Protein AF-A0A8S9YUZ8-F1 (afdb_monomer_lite)

Foldseek 3Di:
DDDDDDDPDDPPPDDDDDDDPVVVVVVVVVVVVVVVVVVVVVVVVVCVVVVHDDDPPDDDPPPPPPPPPPDDDDDDDDDPPPPVDDDDPVVVVVVVVPDDDDDDDPDPPPPPPVVVVQVVCCVVPVDGPDPPPPPVVVPPPVVCVVVVCVVVPDPPPDDDDDDDDDDDDPPDDDDDDDD

Radius of gyration: 36.15 Å; chains: 1; bounding box: 62×106×74 Å

Sequence (179 aa):
MPVSQENNGGFWNTPKVVYSEQTKAIIKDLIRESNVANSYRQKINSQMSKGEALNVSANNDNQTTNKRTNKRTSLKKTTRCYRPGRRPRNAILNALDDEPPYRPPPVPKHAGVVEKTRLAHLMAYGEEPKSRTSDPRRLENGRFAFLRRRLQGSRKLGPHGTEEDDPCTDEDRFTEPGT

pLDDT: mean 70.29, std 17.68, range [32.16, 96.81]

Organism: NCBI:txid59628

Structure (mmCIF, N/CA/C/O backbone):
data_AF-A0A8S9YUZ8-F1
#
_entry.id   AF-A0A8S9YUZ8-F1
#
loop_
_atom_site.group_PDB
_atom_site.id
_atom_site.type_symbol
_atom_site.label_atom_id
_atom_site.label_alt_id
_atom_site.label_comp_id
_atom_site.label_asym_id
_atom_site.label_entity_id
_atom_site.label_seq_id
_atom_site.pdbx_PDB_ins_code
_atom_site.Cartn_x
_atom_site.Cartn_y
_atom_site.Cartn_z
_atom_site.occupancy
_atom_site.B_iso_or_equiv
_atom_site.auth_seq_id
_atom_site.auth_comp_id
_atom_site.auth_asym_id
_atom_site.auth_atom_id
_atom_site.pdbx_PDB_model_num
ATOM 1 N N . MET A 1 1 ? 13.769 -41.883 -30.349 1.00 37.25 1 MET A N 1
ATOM 2 C CA . MET A 1 1 ? 12.714 -41.183 -31.110 1.00 37.25 1 MET A CA 1
ATOM 3 C C . MET A 1 1 ? 11.805 -40.483 -30.106 1.00 37.25 1 MET A C 1
ATOM 5 O O . MET A 1 1 ? 11.122 -41.196 -29.381 1.00 37.25 1 MET A O 1
ATOM 9 N N . PRO A 1 2 ? 11.855 -39.151 -29.932 1.00 44.25 2 PRO A N 1
ATOM 10 C CA . PRO A 1 2 ? 10.906 -38.469 -29.059 1.00 44.25 2 PRO A CA 1
ATOM 11 C C . PRO A 1 2 ? 9.546 -38.353 -29.761 1.00 44.25 2 PRO A C 1
ATOM 13 O O . PRO A 1 2 ? 9.471 -38.016 -30.939 1.00 44.25 2 PRO A O 1
ATOM 16 N N . VAL A 1 3 ? 8.494 -38.700 -29.025 1.00 49.97 3 VAL A N 1
ATOM 17 C CA . VAL A 1 3 ? 7.108 -38.806 -29.489 1.00 49.97 3 VAL A CA 1
ATOM 18 C C . VAL A 1 3 ? 6.510 -37.410 -29.667 1.00 49.97 3 VAL A C 1
ATOM 20 O O . VAL A 1 3 ? 6.493 -36.613 -28.730 1.00 49.97 3 VAL A O 1
ATOM 23 N N . SER A 1 4 ? 6.020 -37.127 -30.873 1.00 52.66 4 SER A N 1
ATOM 24 C CA . SER A 1 4 ? 5.256 -35.930 -31.222 1.00 52.66 4 SER A CA 1
ATOM 25 C C . SER A 1 4 ? 3.937 -35.925 -30.451 1.00 52.66 4 SER A C 1
ATOM 27 O O . SER A 1 4 ? 3.099 -36.802 -30.641 1.00 52.66 4 SER A O 1
ATOM 29 N N . GLN A 1 5 ? 3.750 -34.952 -29.563 1.00 60.38 5 GLN A N 1
ATOM 30 C CA . GLN A 1 5 ? 2.480 -34.746 -28.876 1.00 60.38 5 GLN A CA 1
ATOM 31 C C . GLN A 1 5 ? 1.562 -33.943 -29.808 1.00 60.38 5 GLN A C 1
ATOM 33 O O . GLN A 1 5 ? 1.788 -32.754 -30.032 1.00 60.38 5 GLN A O 1
ATOM 38 N N . GLU A 1 6 ? 0.570 -34.608 -30.401 1.00 57.59 6 GLU A N 1
ATOM 39 C CA . GLU A 1 6 ? -0.435 -33.967 -31.250 1.00 57.59 6 GLU A CA 1
ATOM 40 C C . GLU A 1 6 ? -1.298 -33.012 -30.413 1.00 57.59 6 GLU A C 1
ATOM 42 O O . GLU A 1 6 ? -1.986 -33.396 -29.465 1.00 57.59 6 GLU A O 1
ATOM 47 N N . ASN A 1 7 ? -1.206 -31.727 -30.746 1.00 58.28 7 ASN A N 1
ATOM 48 C CA . ASN A 1 7 ? -1.915 -30.638 -30.095 1.00 58.28 7 ASN A CA 1
ATOM 49 C C . ASN A 1 7 ? -3.271 -30.436 -30.783 1.00 58.28 7 ASN A C 1
ATOM 51 O O . ASN A 1 7 ? -3.365 -29.710 -31.771 1.00 58.28 7 ASN A O 1
ATOM 55 N N . ASN A 1 8 ? -4.334 -31.028 -30.234 1.00 56.28 8 ASN A N 1
ATOM 56 C CA . ASN A 1 8 ? -5.703 -30.667 -30.608 1.00 56.28 8 ASN A CA 1
ATOM 57 C C . ASN A 1 8 ? -5.951 -29.188 -30.250 1.00 56.28 8 ASN A C 1
ATOM 59 O O . ASN A 1 8 ? -5.862 -28.774 -29.091 1.00 56.28 8 ASN A O 1
ATOM 63 N N . GLY A 1 9 ? -6.166 -28.367 -31.279 1.00 55.50 9 GLY A N 1
ATOM 64 C CA . GLY A 1 9 ? -6.195 -26.908 -31.209 1.00 55.50 9 GLY A CA 1
ATOM 65 C C . GLY A 1 9 ? -7.469 -26.346 -30.581 1.00 55.50 9 GLY A C 1
ATOM 66 O O . GLY A 1 9 ? -8.556 -26.476 -31.132 1.00 55.50 9 GLY A O 1
ATOM 67 N N . GLY A 1 10 ? -7.312 -25.652 -29.454 1.00 72.50 10 GLY A N 1
ATOM 68 C CA . GLY A 1 10 ? -8.253 -24.645 -28.962 1.00 72.50 10 GLY A CA 1
ATOM 69 C C . GLY A 1 10 ? -7.558 -23.282 -28.908 1.00 72.50 10 GLY A C 1
ATOM 70 O O . GLY A 1 10 ? -6.331 -23.225 -28.902 1.00 72.50 10 GLY A O 1
ATOM 71 N N . PHE A 1 11 ? -8.318 -22.186 -28.829 1.00 72.31 11 PHE A N 1
ATOM 72 C CA . PHE A 1 11 ? -7.805 -20.800 -28.781 1.00 72.31 11 PHE A CA 1
ATOM 73 C C . PHE A 1 11 ? -6.743 -20.552 -27.681 1.00 72.31 11 PHE A C 1
ATOM 75 O O . PHE A 1 11 ? -5.938 -19.634 -27.779 1.00 72.31 11 PHE A O 1
ATOM 82 N N . TRP A 1 12 ? -6.699 -21.415 -26.662 1.00 76.31 12 TRP A N 1
ATOM 83 C CA . TRP A 1 12 ? -5.740 -21.391 -25.551 1.00 76.31 12 TRP A CA 1
ATOM 84 C C . TRP A 1 12 ? -4.543 -22.334 -25.717 1.00 76.31 12 TRP A C 1
ATOM 86 O O . TRP A 1 12 ? -3.762 -22.498 -24.780 1.00 76.31 12 TRP A O 1
ATOM 96 N N . ASN A 1 13 ? -4.382 -22.972 -26.876 1.00 73.06 13 ASN A N 1
ATOM 97 C CA . ASN A 1 13 ? -3.256 -23.860 -27.140 1.00 73.06 13 AS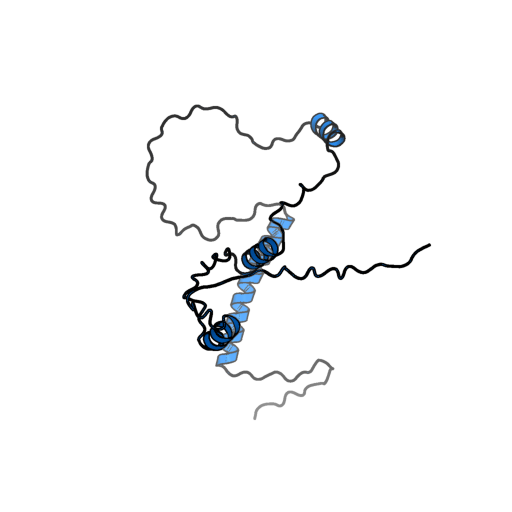N A CA 1
ATOM 98 C C . ASN A 1 13 ? -2.029 -23.035 -27.558 1.00 73.06 13 ASN A C 1
ATOM 100 O O . ASN A 1 13 ? -1.605 -23.034 -28.713 1.00 73.06 13 ASN A O 1
ATOM 104 N N . THR A 1 14 ? -1.500 -22.255 -26.615 1.00 74.75 14 THR A N 1
ATOM 105 C CA . THR A 1 14 ? -0.234 -21.548 -26.798 1.00 74.75 14 THR A CA 1
ATOM 106 C C . THR A 1 14 ? 0.928 -22.534 -26.652 1.00 74.75 14 THR A C 1
ATOM 108 O O . THR A 1 14 ? 0.883 -23.434 -25.804 1.00 74.75 14 THR A O 1
ATOM 111 N N . PRO A 1 15 ? 1.986 -22.411 -27.475 1.00 77.50 15 PRO A N 1
ATOM 112 C CA . PRO A 1 15 ? 3.136 -23.296 -27.375 1.00 77.50 15 PRO A CA 1
ATOM 113 C C . PRO A 1 15 ? 3.779 -23.157 -25.992 1.00 77.50 15 PRO A C 1
ATOM 115 O O . PRO A 1 15 ? 4.058 -22.050 -25.526 1.00 77.50 15 PRO A O 1
ATOM 118 N N . LYS A 1 16 ? 4.032 -24.291 -25.328 1.00 80.19 16 LYS A N 1
ATOM 119 C CA . LYS A 1 16 ? 4.737 -24.305 -24.041 1.00 80.19 16 LYS A CA 1
ATOM 120 C C . LYS A 1 16 ? 6.144 -23.747 -24.249 1.00 80.19 16 LYS A C 1
ATOM 122 O O . LYS A 1 16 ? 6.945 -24.337 -24.971 1.00 80.19 16 LYS A O 1
ATOM 127 N N . VAL A 1 17 ? 6.448 -22.627 -23.599 1.00 85.25 17 VAL A N 1
ATOM 128 C CA . VAL A 1 17 ? 7.782 -22.022 -23.649 1.00 85.25 17 VAL A CA 1
ATOM 129 C C . VAL A 1 17 ? 8.783 -22.970 -22.985 1.00 85.25 17 VAL A C 1
ATOM 131 O O . VAL A 1 17 ? 8.647 -23.331 -21.814 1.00 85.25 17 VAL A O 1
ATOM 134 N N . VAL A 1 18 ? 9.795 -23.397 -23.741 1.00 88.12 18 VAL A N 1
ATOM 135 C CA . VAL A 1 18 ? 10.870 -24.252 -23.232 1.00 88.12 18 VAL A CA 1
ATOM 136 C C . VAL A 1 18 ? 11.948 -23.366 -22.620 1.00 88.12 18 VAL A C 1
ATOM 138 O O . VAL A 1 18 ? 12.781 -22.794 -23.313 1.00 88.12 18 VAL A O 1
ATOM 141 N N . TYR A 1 19 ? 11.919 -23.236 -21.298 1.00 92.00 19 TYR A N 1
ATOM 142 C CA . TYR A 1 19 ? 12.923 -22.478 -20.554 1.00 92.00 19 TYR A CA 1
ATOM 143 C C . TYR A 1 19 ? 14.237 -23.257 -20.386 1.00 92.00 19 TYR A C 1
ATOM 145 O O . TYR A 1 19 ? 14.227 -24.491 -20.270 1.00 92.00 19 TYR A O 1
ATOM 153 N N . SER A 1 20 ? 15.352 -22.526 -20.284 1.00 94.94 20 SER A N 1
ATOM 154 C CA . SER A 1 20 ? 16.638 -23.070 -19.830 1.00 94.94 20 SER A CA 1
ATOM 155 C C . SER A 1 20 ? 16.531 -23.592 -18.389 1.00 94.94 20 SER A C 1
ATOM 157 O O . SER A 1 20 ? 15.639 -23.197 -17.631 1.00 94.94 20 SER A O 1
ATOM 159 N N . GLU A 1 21 ? 17.426 -24.495 -17.984 1.00 94.19 21 GLU A N 1
ATOM 160 C CA . GLU A 1 21 ? 17.395 -25.077 -16.632 1.00 94.19 21 GLU A CA 1
ATOM 161 C C . GLU A 1 21 ? 17.561 -24.023 -15.534 1.00 94.19 21 GLU A C 1
ATOM 163 O O . GLU A 1 21 ? 16.838 -24.054 -14.537 1.00 94.19 21 GLU A O 1
ATOM 168 N N . GLN A 1 22 ? 18.436 -23.038 -15.762 1.00 93.94 22 GLN A N 1
ATOM 169 C CA . GLN A 1 22 ? 18.641 -21.911 -14.852 1.00 93.94 22 GLN A CA 1
ATOM 170 C C . GLN A 1 22 ? 17.347 -21.113 -14.654 1.00 93.94 22 GLN A C 1
ATOM 172 O O . GLN A 1 22 ? 16.936 -20.859 -13.523 1.00 93.94 22 GLN A O 1
ATOM 177 N N . THR A 1 23 ? 16.641 -20.784 -15.739 1.00 95.44 23 THR A N 1
ATOM 178 C CA . THR A 1 23 ? 15.372 -20.051 -15.655 1.00 95.44 23 THR A CA 1
ATOM 179 C C . THR A 1 23 ? 14.282 -20.878 -14.969 1.00 95.44 23 THR A C 1
ATOM 181 O O . THR A 1 23 ? 13.520 -20.336 -14.170 1.00 95.44 23 THR A O 1
ATOM 184 N N . LYS A 1 24 ? 14.227 -22.198 -15.197 1.00 94.31 24 LYS A N 1
ATOM 185 C CA . LYS A 1 24 ? 13.290 -23.086 -14.482 1.00 94.31 24 LYS A CA 1
ATOM 186 C C . LYS A 1 24 ? 13.537 -23.089 -12.974 1.00 94.31 24 LYS A C 1
ATOM 188 O O . LYS A 1 24 ? 12.568 -23.114 -12.219 1.00 94.31 24 LYS A O 1
ATOM 193 N N . ALA A 1 25 ? 14.798 -23.084 -12.539 1.00 95.44 25 ALA A N 1
ATOM 194 C CA . ALA A 1 25 ? 15.147 -23.023 -11.121 1.00 95.44 25 ALA A CA 1
ATOM 195 C C . ALA A 1 25 ? 14.675 -21.704 -10.490 1.00 95.44 25 ALA A C 1
ATOM 197 O O . ALA A 1 25 ? 13.936 -21.733 -9.509 1.00 95.44 25 ALA A O 1
ATOM 198 N N . ILE A 1 26 ? 14.976 -20.571 -11.134 1.00 96.81 26 ILE A N 1
ATOM 199 C CA . ILE A 1 26 ? 14.546 -19.241 -10.675 1.00 96.81 26 ILE A CA 1
ATOM 200 C C . ILE A 1 26 ? 13.018 -19.160 -10.567 1.00 96.81 26 ILE A C 1
ATOM 202 O O . ILE A 1 26 ? 12.491 -18.728 -9.547 1.00 96.81 26 ILE A O 1
ATOM 206 N N . ILE A 1 27 ? 12.286 -19.616 -11.589 1.00 95.75 27 ILE A N 1
ATOM 207 C CA . ILE A 1 27 ? 10.815 -19.606 -11.573 1.00 95.75 27 ILE A CA 1
ATOM 208 C C . ILE A 1 27 ? 10.274 -20.440 -10.404 1.00 95.75 27 ILE A C 1
ATOM 210 O O . ILE A 1 27 ? 9.332 -20.017 -9.735 1.00 95.75 27 ILE A O 1
ATOM 214 N N . LYS A 1 28 ? 10.859 -21.612 -10.130 1.00 95.06 28 LYS A N 1
ATOM 215 C CA . LYS A 1 28 ? 10.446 -22.452 -8.995 1.00 95.06 28 LYS A CA 1
ATOM 216 C C . LYS A 1 28 ? 10.667 -21.752 -7.659 1.00 95.06 28 LYS A C 1
ATOM 218 O O . LYS A 1 28 ? 9.798 -21.843 -6.792 1.00 95.06 28 LYS A O 1
ATOM 223 N N . ASP A 1 29 ? 11.789 -21.064 -7.497 1.00 95.38 29 ASP A N 1
ATOM 224 C CA . ASP A 1 29 ? 12.083 -20.338 -6.263 1.00 95.38 29 ASP A CA 1
ATOM 225 C C . ASP A 1 29 ? 11.142 -19.142 -6.085 1.00 95.38 29 ASP A C 1
ATOM 227 O O . ASP A 1 29 ? 10.529 -19.017 -5.026 1.00 95.38 29 ASP A O 1
ATOM 231 N N . LEU A 1 30 ? 10.866 -18.383 -7.150 1.00 95.00 30 LEU A N 1
ATOM 232 C CA . LEU A 1 30 ? 9.864 -17.311 -7.128 1.00 95.00 30 LEU A CA 1
ATOM 233 C C . LEU A 1 30 ? 8.461 -17.819 -6.762 1.00 95.00 30 LEU A C 1
ATOM 235 O O . LEU A 1 30 ? 7.759 -17.194 -5.966 1.00 95.00 30 LEU A O 1
ATOM 239 N N . ILE A 1 31 ? 8.038 -18.965 -7.308 1.00 94.69 31 ILE A N 1
ATOM 240 C CA . ILE A 1 31 ? 6.749 -19.583 -6.955 1.00 94.69 31 ILE A CA 1
ATOM 241 C C . ILE A 1 31 ? 6.736 -19.981 -5.476 1.00 94.69 31 ILE A C 1
ATOM 243 O O . ILE A 1 31 ? 5.746 -19.753 -4.777 1.00 94.69 31 ILE A O 1
ATOM 247 N N . ARG A 1 32 ? 7.832 -20.565 -4.982 1.00 91.19 32 ARG A N 1
ATOM 248 C CA . ARG A 1 32 ? 7.958 -20.980 -3.582 1.00 91.19 32 ARG A CA 1
ATOM 249 C C . ARG A 1 32 ? 7.843 -19.784 -2.640 1.00 91.19 32 ARG A C 1
ATOM 251 O O . ARG A 1 32 ? 7.064 -19.837 -1.690 1.00 91.19 32 ARG A O 1
ATOM 258 N N . GLU A 1 33 ? 8.559 -18.706 -2.935 1.00 88.06 33 GLU A N 1
ATOM 259 C CA . GLU A 1 33 ? 8.510 -17.455 -2.173 1.00 88.06 33 GLU A CA 1
ATOM 260 C C . GLU A 1 33 ? 7.117 -16.809 -2.230 1.00 88.06 33 GLU A C 1
ATOM 262 O O . GLU A 1 33 ? 6.569 -16.408 -1.198 1.00 88.06 33 GLU A O 1
ATOM 267 N N . SER A 1 34 ? 6.485 -16.793 -3.409 1.00 91.06 34 SER A N 1
ATOM 268 C CA . SER A 1 34 ? 5.119 -16.287 -3.590 1.00 91.06 34 SER A CA 1
ATOM 269 C C . SER A 1 34 ? 4.096 -17.062 -2.751 1.00 91.06 34 SER A C 1
ATOM 271 O O . SER A 1 34 ? 3.226 -16.465 -2.111 1.00 91.06 34 SER A O 1
ATOM 273 N N . ASN A 1 35 ? 4.227 -18.389 -2.673 1.00 88.19 35 ASN A N 1
ATOM 274 C CA . ASN A 1 35 ? 3.333 -19.236 -1.881 1.00 88.19 35 ASN A CA 1
ATOM 275 C C . ASN A 1 35 ? 3.440 -18.962 -0.374 1.00 88.19 35 ASN A C 1
ATOM 277 O O . ASN A 1 35 ? 2.416 -18.936 0.317 1.00 88.19 35 ASN A O 1
ATOM 281 N N . VAL A 1 36 ? 4.648 -18.704 0.139 1.00 83.25 36 VAL A N 1
ATOM 282 C CA . VAL A 1 36 ? 4.853 -18.322 1.548 1.00 83.25 36 VAL A CA 1
ATOM 283 C C . VAL A 1 36 ? 4.147 -16.998 1.849 1.00 83.25 36 VAL A C 1
ATOM 285 O O . VAL A 1 36 ? 3.394 -16.903 2.825 1.00 83.25 36 VAL A O 1
ATOM 288 N N . ALA A 1 37 ? 4.311 -16.000 0.976 1.00 84.06 37 ALA A N 1
ATOM 289 C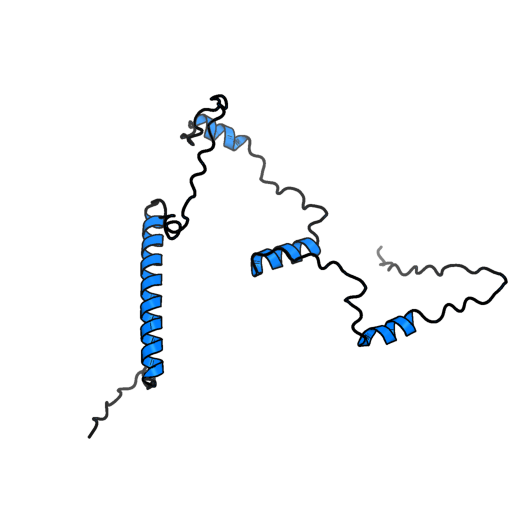 CA . ALA A 1 37 ? 3.645 -14.708 1.117 1.00 84.06 37 ALA A CA 1
ATOM 290 C C . ALA A 1 37 ? 2.112 -14.834 1.046 1.00 84.06 37 ALA A C 1
ATOM 292 O O . ALA A 1 37 ? 1.397 -14.222 1.845 1.00 84.06 37 ALA A O 1
ATOM 293 N N . ASN A 1 38 ? 1.593 -15.664 0.139 1.00 86.69 38 ASN A N 1
ATOM 294 C CA . ASN A 1 38 ? 0.157 -15.900 -0.002 1.00 86.69 38 ASN A CA 1
ATOM 295 C C . ASN A 1 38 ? -0.451 -16.584 1.230 1.00 86.69 38 ASN A C 1
ATOM 297 O O . ASN A 1 38 ? -1.519 -16.170 1.684 1.00 86.69 38 ASN A O 1
ATOM 301 N N . SER A 1 39 ? 0.233 -17.568 1.824 1.00 86.69 39 SER A N 1
ATOM 302 C CA . SER A 1 39 ? -0.233 -18.207 3.064 1.00 86.69 39 SER A CA 1
ATOM 303 C C . SER A 1 39 ? -0.340 -17.201 4.215 1.00 86.69 39 SER A C 1
ATOM 305 O O . SER A 1 39 ? -1.326 -17.197 4.954 1.00 86.69 39 SER A O 1
ATOM 307 N N . TYR A 1 40 ? 0.635 -16.297 4.345 1.00 87.50 40 TYR A N 1
ATOM 308 C CA . TYR A 1 40 ? 0.597 -15.254 5.369 1.00 87.50 40 TYR A CA 1
ATOM 309 C C . TYR A 1 40 ? -0.560 -14.268 5.147 1.00 87.50 40 TYR A C 1
ATOM 311 O O . TYR A 1 40 ? -1.300 -13.964 6.085 1.00 87.50 40 TYR A O 1
ATOM 319 N N . ARG A 1 41 ? -0.791 -13.848 3.896 1.00 88.25 41 ARG A N 1
ATOM 320 C CA . ARG A 1 41 ? -1.938 -13.001 3.527 1.00 88.25 41 ARG A CA 1
ATOM 321 C C . ARG A 1 41 ? -3.274 -13.656 3.875 1.00 88.25 41 ARG A C 1
ATOM 323 O O . ARG A 1 41 ? -4.135 -13.004 4.455 1.00 88.25 41 ARG A O 1
ATOM 330 N N . GLN A 1 42 ? -3.442 -14.945 3.573 1.00 89.81 42 GLN A N 1
ATOM 331 C CA . GLN A 1 42 ? -4.658 -15.686 3.929 1.00 89.81 42 GLN A CA 1
ATOM 332 C C . GLN A 1 42 ? -4.873 -15.738 5.445 1.00 89.81 42 GLN A C 1
ATOM 334 O O . GLN A 1 42 ? -5.990 -15.512 5.910 1.00 89.81 42 GLN A O 1
ATOM 339 N N . LYS A 1 43 ? -3.808 -15.976 6.223 1.00 90.25 43 LYS A N 1
ATOM 340 C CA . LYS A 1 43 ? -3.876 -15.962 7.691 1.00 90.25 43 LYS A CA 1
ATOM 341 C C . LYS A 1 43 ? -4.314 -14.596 8.217 1.00 90.25 43 LYS A C 1
ATOM 343 O O . LYS A 1 43 ? -5.276 -14.552 8.980 1.00 90.25 43 LYS A O 1
ATOM 348 N N . ILE A 1 44 ? -3.697 -13.507 7.753 1.00 90.06 44 ILE A N 1
ATOM 349 C CA . ILE A 1 44 ? -4.093 -12.136 8.121 1.00 90.06 44 ILE A CA 1
ATOM 350 C C . ILE A 1 44 ? -5.564 -11.895 7.794 1.00 90.06 44 ILE A C 1
ATOM 352 O O . ILE A 1 44 ? -6.326 -11.497 8.669 1.00 90.06 44 ILE A O 1
ATOM 356 N N . ASN A 1 45 ? -5.983 -12.185 6.562 1.00 92.50 45 ASN A N 1
ATOM 357 C CA . ASN A 1 45 ? -7.361 -11.952 6.136 1.00 92.50 45 ASN A CA 1
ATOM 358 C C . ASN A 1 45 ? -8.355 -12.758 6.983 1.00 92.50 45 ASN A C 1
ATOM 360 O O . ASN A 1 45 ? -9.400 -12.238 7.370 1.00 92.50 45 ASN A O 1
ATOM 364 N N . SER A 1 46 ? -8.013 -14.003 7.329 1.00 92.19 46 SER A N 1
ATOM 365 C CA . SER A 1 46 ? -8.844 -14.827 8.207 1.00 92.19 46 SER A CA 1
ATOM 366 C C . SER A 1 46 ? -8.955 -14.238 9.619 1.00 92.19 46 SER A C 1
ATOM 368 O O . SER A 1 46 ? -10.058 -14.173 10.155 1.00 92.19 46 SER A O 1
ATOM 370 N N . GLN A 1 47 ? -7.858 -13.732 10.193 1.00 91.94 47 GLN A N 1
ATOM 371 C CA . GLN A 1 47 ? -7.854 -13.083 11.509 1.00 91.94 47 GLN A CA 1
ATOM 372 C C . GLN A 1 47 ? -8.666 -11.785 11.494 1.00 91.94 47 GLN A C 1
ATOM 374 O O . GLN A 1 47 ? -9.515 -11.585 12.362 1.00 91.94 47 GLN A O 1
ATOM 379 N N . MET A 1 48 ? -8.489 -10.955 10.461 1.00 90.44 48 MET A N 1
ATOM 380 C CA . MET A 1 48 ? -9.272 -9.732 10.266 1.00 90.44 48 MET A CA 1
ATOM 381 C C . MET A 1 48 ? -10.768 -10.031 10.151 1.00 90.44 48 MET A C 1
ATOM 383 O O . MET A 1 48 ? -11.570 -9.371 10.805 1.00 90.44 48 MET A O 1
ATOM 387 N N . SER A 1 49 ? -11.149 -11.051 9.373 1.00 93.81 49 SER A N 1
ATOM 388 C CA . SER A 1 49 ? -12.559 -11.439 9.210 1.00 93.81 49 SER A CA 1
ATOM 389 C C . SER A 1 49 ? -13.204 -11.934 10.509 1.00 93.81 49 SER A C 1
ATOM 391 O O . SER A 1 49 ? -14.398 -11.737 10.717 1.00 93.81 49 SER A O 1
ATOM 393 N N . LYS A 1 50 ? -12.414 -12.535 11.408 1.00 94.56 50 LYS A N 1
ATOM 394 C CA . LYS A 1 50 ? -12.857 -13.009 12.727 1.00 94.56 50 LYS A CA 1
ATOM 395 C C . LYS A 1 50 ? -12.844 -11.914 13.798 1.00 94.56 50 LYS A C 1
ATOM 397 O O . LYS A 1 50 ? -13.318 -12.150 14.905 1.00 94.56 50 LYS A O 1
ATOM 402 N N . GLY A 1 51 ? -12.294 -10.736 13.493 1.00 91.62 51 GLY A N 1
ATOM 403 C CA . GLY A 1 51 ? -12.075 -9.672 14.474 1.00 91.62 51 GLY A CA 1
ATOM 404 C C . GLY A 1 51 ? -11.006 -10.012 15.520 1.00 91.62 51 GLY A C 1
ATOM 405 O O . GLY A 1 51 ? -10.986 -9.408 16.591 1.00 91.62 51 GLY A O 1
ATOM 406 N N . GLU A 1 52 ? -10.132 -10.982 15.236 1.00 87.44 52 GLU A N 1
ATOM 407 C CA . GLU A 1 52 ? -9.005 -11.330 16.101 1.00 87.44 52 GLU A CA 1
ATOM 408 C C . GLU A 1 52 ? -7.884 -10.290 15.960 1.00 87.44 52 GLU A C 1
ATOM 410 O O . GLU A 1 52 ? -7.670 -9.708 14.894 1.00 87.44 52 GLU A O 1
ATOM 415 N N . ALA A 1 53 ? -7.143 -10.050 17.044 1.00 84.75 53 ALA A N 1
ATOM 416 C CA . ALA A 1 53 ? -5.995 -9.154 17.002 1.00 84.75 53 ALA A CA 1
ATOM 417 C C . ALA A 1 53 ? -4.899 -9.731 16.091 1.00 84.75 53 ALA A C 1
ATOM 419 O O . ALA A 1 53 ? -4.532 -10.900 16.206 1.00 84.75 53 ALA A O 1
ATOM 420 N N . LEU A 1 54 ? -4.356 -8.900 15.198 1.00 82.94 54 LEU A N 1
ATOM 421 C CA . LEU A 1 54 ? -3.239 -9.293 14.343 1.00 82.94 54 LEU A CA 1
ATOM 422 C C . LEU A 1 54 ? -1.995 -9.569 15.193 1.00 82.94 54 LEU A C 1
ATOM 424 O O . LEU A 1 54 ? -1.680 -8.824 16.122 1.00 82.94 54 LEU A O 1
ATOM 428 N N . ASN A 1 55 ? -1.260 -10.624 14.848 1.00 77.00 55 ASN A N 1
ATOM 429 C CA . ASN A 1 55 ? 0.006 -10.941 15.499 1.00 77.00 55 ASN A CA 1
ATOM 430 C C . ASN A 1 55 ? 1.049 -9.865 15.152 1.00 77.00 55 ASN A C 1
ATOM 432 O O . ASN A 1 55 ? 1.695 -9.933 14.110 1.00 77.00 55 ASN A O 1
ATOM 436 N N . VAL A 1 56 ? 1.229 -8.881 16.039 1.00 69.19 56 VAL A N 1
ATOM 437 C CA . VAL A 1 56 ? 2.243 -7.809 15.912 1.00 69.19 56 VAL A CA 1
ATOM 438 C C . VAL A 1 56 ? 3.673 -8.352 16.097 1.00 69.19 56 VAL A C 1
ATOM 440 O O . VAL A 1 56 ? 4.653 -7.671 15.814 1.00 69.19 56 VAL A O 1
ATOM 443 N N . SER A 1 57 ? 3.816 -9.602 16.550 1.00 63.34 57 SER A N 1
ATOM 444 C CA . SER A 1 57 ? 5.109 -10.242 16.794 1.00 63.34 57 SER A CA 1
ATOM 445 C C . SER A 1 57 ? 5.610 -11.000 15.566 1.00 63.34 57 SER A C 1
ATOM 447 O O . SER A 1 57 ? 5.634 -12.227 15.535 1.00 63.34 57 SER A O 1
ATOM 449 N N . ALA A 1 58 ? 6.019 -10.264 14.542 1.00 58.00 58 ALA A N 1
ATOM 450 C CA . ALA A 1 58 ? 6.946 -10.772 13.543 1.00 58.00 58 ALA A CA 1
ATOM 451 C C . ALA A 1 58 ? 8.089 -9.755 13.449 1.00 58.00 58 ALA A C 1
ATOM 453 O O . ALA A 1 58 ? 7.942 -8.724 12.802 1.00 58.00 58 ALA A O 1
ATOM 454 N N . ASN A 1 59 ? 9.202 -10.054 14.131 1.00 52.34 59 ASN A N 1
ATOM 455 C CA . ASN A 1 59 ? 10.486 -9.329 14.128 1.00 52.34 59 ASN A CA 1
ATOM 456 C C . ASN A 1 59 ? 10.710 -8.250 15.205 1.00 52.34 59 ASN A C 1
ATOM 458 O O . ASN A 1 59 ? 11.011 -7.107 14.880 1.00 52.34 59 ASN A O 1
ATOM 462 N N . ASN A 1 60 ? 10.708 -8.630 16.489 1.00 50.22 60 ASN A N 1
ATOM 463 C CA . ASN A 1 60 ? 11.495 -7.909 17.509 1.00 50.22 60 ASN A CA 1
ATOM 464 C C . ASN A 1 60 ? 12.365 -8.820 18.401 1.00 50.22 60 ASN A C 1
ATOM 466 O O . ASN A 1 60 ? 12.988 -8.329 19.338 1.00 50.22 60 ASN A O 1
ATOM 470 N N . ASP A 1 61 ? 12.500 -10.114 18.090 1.00 46.22 61 ASP A N 1
ATOM 471 C CA . ASP A 1 61 ? 13.245 -11.061 18.942 1.00 46.22 61 ASP A CA 1
ATOM 472 C C . ASP A 1 61 ? 14.781 -10.942 18.852 1.00 46.22 61 ASP A C 1
ATOM 474 O O . ASP A 1 61 ? 15.493 -11.644 19.561 1.00 46.22 61 ASP A O 1
ATOM 478 N N . ASN A 1 62 ? 15.312 -10.002 18.057 1.00 48.91 62 ASN A N 1
ATOM 479 C CA . ASN A 1 62 ? 16.753 -9.718 17.979 1.00 48.91 62 ASN A CA 1
ATOM 480 C C . ASN A 1 62 ? 17.165 -8.344 18.528 1.00 48.91 62 ASN A C 1
ATOM 482 O O . ASN A 1 62 ? 18.337 -7.980 18.431 1.00 48.91 62 ASN A O 1
ATOM 486 N N . GLN A 1 63 ? 16.260 -7.578 19.147 1.00 48.94 63 GLN A N 1
ATOM 487 C CA . GLN A 1 63 ? 16.712 -6.477 19.995 1.00 48.94 63 GLN A CA 1
ATOM 488 C C . GLN A 1 63 ? 17.033 -7.038 21.374 1.00 48.94 63 GLN A C 1
ATOM 490 O O . GLN A 1 63 ? 16.168 -7.187 22.234 1.00 48.94 63 GLN A O 1
ATOM 495 N N . THR A 1 64 ? 18.311 -7.342 21.583 1.00 47.31 64 THR A N 1
ATOM 496 C CA . THR A 1 64 ? 18.921 -7.457 22.904 1.00 47.31 64 THR A CA 1
ATOM 497 C C . THR A 1 64 ? 18.620 -6.179 23.685 1.00 47.31 64 THR A C 1
ATOM 499 O O . THR A 1 64 ? 19.339 -5.181 23.631 1.00 47.31 64 THR A O 1
ATOM 502 N N . THR A 1 65 ? 17.503 -6.170 24.412 1.00 49.84 65 THR A N 1
ATOM 503 C CA . THR A 1 65 ? 17.186 -5.075 25.316 1.00 49.84 65 THR A CA 1
ATOM 504 C C . THR A 1 65 ? 18.220 -5.119 26.433 1.00 49.84 65 THR A C 1
ATOM 506 O O . THR A 1 65 ? 18.088 -5.892 27.385 1.00 49.84 65 THR A O 1
ATOM 509 N N . ASN A 1 66 ? 19.257 -4.292 26.324 1.00 50.72 66 ASN A N 1
ATOM 510 C CA . ASN A 1 66 ? 20.043 -3.855 27.465 1.00 50.72 66 ASN A CA 1
ATOM 511 C C . ASN A 1 66 ? 19.070 -3.181 28.436 1.00 50.72 66 ASN A C 1
ATOM 513 O O . ASN A 1 66 ? 18.771 -1.990 28.329 1.00 50.72 66 ASN A O 1
ATOM 517 N N . LYS A 1 67 ? 18.524 -3.974 29.362 1.00 51.09 67 LYS A N 1
ATOM 518 C CA . LYS A 1 67 ? 17.690 -3.508 30.465 1.00 51.09 67 LYS A CA 1
ATOM 519 C C . LYS A 1 67 ? 18.573 -2.668 31.379 1.00 51.09 67 LYS A C 1
ATOM 521 O O . LYS A 1 67 ? 19.107 -3.156 32.369 1.00 51.09 67 LYS A O 1
ATOM 526 N N . ARG A 1 68 ? 18.728 -1.384 31.055 1.00 53.91 68 ARG A N 1
ATOM 527 C CA . ARG A 1 68 ? 19.163 -0.391 32.034 1.00 53.91 68 ARG A CA 1
ATOM 528 C C . ARG A 1 68 ? 18.080 -0.342 33.105 1.00 53.91 68 ARG A C 1
ATOM 530 O O . ARG A 1 68 ? 16.985 0.169 32.881 1.00 53.91 68 ARG A O 1
ATOM 537 N N . THR A 1 69 ? 18.376 -0.927 34.258 1.00 56.12 69 THR A N 1
ATOM 538 C CA . THR A 1 69 ? 17.570 -0.820 35.470 1.00 56.12 69 THR A CA 1
ATOM 539 C C . THR A 1 69 ? 17.622 0.624 35.960 1.00 56.12 69 THR A C 1
ATOM 541 O O . THR A 1 69 ? 18.423 0.969 36.828 1.00 56.12 69 THR A O 1
ATOM 544 N N . ASN A 1 70 ? 16.784 1.492 35.394 1.00 54.41 70 ASN A N 1
ATOM 545 C CA . ASN A 1 70 ? 16.548 2.802 35.980 1.00 54.41 70 ASN A CA 1
ATOM 546 C C . ASN A 1 70 ? 15.731 2.605 37.256 1.00 54.41 70 ASN A C 1
ATOM 548 O O . ASN A 1 70 ? 14.567 2.199 37.235 1.00 54.41 70 ASN A O 1
ATOM 552 N N . LYS A 1 71 ? 16.406 2.841 38.382 1.00 51.94 71 LYS A N 1
ATOM 553 C CA . LYS A 1 71 ? 15.824 2.857 39.718 1.00 51.94 71 LYS A CA 1
ATOM 554 C C . LYS A 1 71 ? 14.652 3.838 39.721 1.00 51.94 71 LYS A C 1
ATOM 556 O O . LYS A 1 71 ? 14.784 4.999 39.350 1.00 51.94 71 LYS A O 1
ATOM 561 N N . ARG A 1 72 ? 13.500 3.308 40.118 1.00 48.00 72 ARG A N 1
ATOM 562 C CA . ARG A 1 72 ? 12.223 3.997 40.287 1.00 48.00 72 ARG A CA 1
ATOM 563 C C . ARG A 1 72 ? 12.393 5.229 41.175 1.00 48.00 72 ARG A C 1
ATOM 565 O O . ARG A 1 72 ? 12.659 5.084 42.364 1.00 48.00 72 ARG A O 1
ATOM 572 N N . THR A 1 73 ? 12.141 6.412 40.631 1.00 55.75 73 THR A N 1
ATOM 573 C CA . THR A 1 73 ? 11.604 7.519 41.423 1.00 55.75 73 THR A CA 1
ATOM 574 C C . THR A 1 73 ? 10.082 7.381 41.413 1.00 55.75 73 THR A C 1
ATOM 576 O O . THR A 1 73 ? 9.452 7.135 40.383 1.00 55.75 73 THR A O 1
ATOM 579 N N . SER A 1 74 ? 9.490 7.404 42.601 1.00 59.53 74 SER A N 1
ATOM 580 C CA . SER A 1 74 ? 8.068 7.195 42.855 1.00 59.53 74 SER A CA 1
ATOM 581 C C . SER A 1 74 ? 7.235 8.356 42.308 1.00 59.53 74 SER A C 1
ATOM 583 O O . SER A 1 74 ? 6.908 9.301 43.023 1.00 59.53 74 SER A O 1
ATOM 585 N N . LEU A 1 75 ? 6.841 8.279 41.034 1.00 59.31 75 LEU A N 1
ATOM 586 C CA . LEU A 1 75 ? 5.782 9.144 40.524 1.00 59.31 75 LEU A CA 1
ATOM 587 C C . LEU A 1 75 ? 4.424 8.663 41.046 1.00 59.31 75 LEU A C 1
ATOM 589 O O . LEU A 1 75 ? 4.049 7.493 40.959 1.00 59.31 75 LEU A O 1
ATOM 593 N N . LYS A 1 76 ? 3.724 9.620 41.648 1.00 58.06 76 LYS A N 1
ATOM 594 C CA . LYS A 1 76 ? 2.436 9.513 42.326 1.00 58.06 76 LYS A CA 1
ATOM 595 C C . LYS A 1 76 ? 1.404 8.790 41.450 1.00 58.06 76 LYS A C 1
ATOM 597 O O . LYS A 1 76 ? 1.194 9.129 40.290 1.00 58.06 76 LYS A O 1
ATOM 602 N N . LYS A 1 77 ? 0.731 7.801 42.041 1.00 56.75 77 LYS A N 1
ATOM 603 C CA . LYS A 1 77 ? -0.417 7.095 41.461 1.00 56.75 77 LYS A CA 1
ATOM 604 C C . LYS A 1 77 ? -1.620 8.041 41.354 1.00 56.75 77 LYS A C 1
ATOM 606 O O . LYS A 1 77 ? -2.421 8.091 42.276 1.00 56.75 77 LYS A O 1
ATOM 611 N N . THR A 1 78 ? -1.781 8.733 40.233 1.00 56.44 78 THR A N 1
ATOM 612 C CA . THR A 1 78 ? -3.077 9.260 39.766 1.00 56.44 78 THR A CA 1
ATOM 613 C C . THR A 1 78 ? -3.017 9.295 38.241 1.00 56.44 78 THR A C 1
ATOM 615 O O . THR A 1 78 ? -2.372 10.148 37.647 1.00 56.44 78 THR A O 1
ATOM 618 N N . THR A 1 79 ? -3.542 8.295 37.558 1.00 57.09 79 THR A N 1
ATOM 619 C CA . THR A 1 79 ? -4.881 8.388 36.980 1.00 57.09 79 THR A CA 1
ATOM 620 C C . THR A 1 79 ? -5.337 6.966 36.694 1.00 57.09 79 THR A C 1
ATOM 622 O O . THR A 1 79 ? -4.564 6.118 36.249 1.00 57.09 79 THR A O 1
ATOM 625 N N . ARG A 1 80 ? -6.589 6.681 37.045 1.00 53.84 80 ARG A N 1
ATOM 626 C CA . ARG A 1 80 ? -7.215 5.376 36.848 1.00 53.84 80 ARG A CA 1
ATOM 627 C C . ARG A 1 80 ? -7.006 4.926 35.411 1.00 53.84 80 ARG A C 1
ATOM 629 O O . ARG A 1 80 ? -7.200 5.704 34.486 1.00 53.84 80 ARG A O 1
ATOM 636 N N . CYS A 1 81 ? -6.654 3.656 35.280 1.00 50.16 81 CYS A N 1
ATOM 637 C CA . CYS A 1 81 ? -6.740 2.851 34.079 1.00 50.16 81 CYS A CA 1
ATOM 638 C C . CYS A 1 81 ? -7.876 3.337 33.164 1.00 50.16 81 CYS A C 1
ATOM 640 O O . CYS A 1 81 ? -9.040 3.011 33.400 1.00 50.16 81 CYS A O 1
ATOM 642 N N . TYR A 1 82 ? -7.542 4.095 32.119 1.00 57.56 82 TYR A N 1
ATOM 643 C CA . TYR A 1 82 ? -8.460 4.391 31.025 1.00 57.56 82 TYR A CA 1
ATOM 644 C C . TYR A 1 82 ? -8.560 3.126 30.173 1.00 57.56 82 TYR A C 1
ATOM 646 O O . TYR A 1 82 ? -8.001 3.021 29.085 1.00 57.56 82 TYR A O 1
ATOM 654 N N . ARG A 1 83 ? -9.208 2.091 30.716 1.00 61.31 83 ARG A N 1
ATOM 655 C CA . ARG A 1 83 ? -9.759 1.052 29.854 1.00 61.31 83 ARG A CA 1
ATOM 656 C C . ARG A 1 83 ? -10.916 1.727 29.121 1.00 61.31 83 ARG A C 1
ATOM 658 O O . ARG A 1 83 ? -11.762 2.301 29.808 1.00 61.31 83 ARG A O 1
ATOM 665 N N . PRO A 1 84 ? -10.975 1.697 27.782 1.00 62.25 84 PRO A N 1
ATOM 666 C CA . PRO A 1 84 ? -12.161 2.146 27.072 1.00 62.25 84 PRO A CA 1
ATOM 667 C C . PRO A 1 84 ? -13.319 1.215 27.459 1.00 62.25 84 PRO A C 1
ATOM 669 O O . PRO A 1 84 ? -13.483 0.126 26.918 1.00 62.25 84 PRO A O 1
ATOM 672 N N . GLY A 1 85 ? -14.066 1.601 28.491 1.00 72.56 85 GLY A N 1
ATOM 673 C CA . GLY A 1 85 ? -15.292 0.936 28.903 1.00 72.56 85 GLY A CA 1
ATOM 674 C C . GLY A 1 85 ? -16.422 1.284 27.941 1.00 72.56 85 GLY A C 1
ATOM 675 O O . GLY A 1 85 ? -16.412 2.341 27.307 1.00 72.56 85 GLY A O 1
ATOM 676 N N . ARG A 1 86 ? -17.420 0.401 27.838 1.00 78.75 86 ARG A N 1
ATOM 677 C CA . ARG A 1 86 ? -18.652 0.702 27.100 1.00 78.75 86 ARG A CA 1
ATOM 678 C C . ARG A 1 86 ? -19.325 1.931 27.717 1.00 78.75 86 ARG A C 1
ATOM 680 O O . ARG A 1 86 ? -19.591 1.950 28.917 1.00 78.75 86 ARG A O 1
ATOM 687 N N . ARG A 1 87 ? -19.598 2.948 26.896 1.00 80.62 87 ARG A N 1
ATOM 688 C CA . ARG A 1 87 ? -20.350 4.138 27.317 1.00 80.62 87 ARG A CA 1
ATOM 689 C C . ARG A 1 87 ? -21.814 3.751 27.585 1.00 80.62 87 ARG A C 1
ATOM 691 O O . ARG A 1 87 ? -22.353 2.927 26.843 1.00 80.62 87 ARG A O 1
ATOM 698 N N . PRO A 1 88 ? -22.468 4.305 28.621 1.00 89.62 88 PRO A N 1
ATOM 699 C CA . PRO A 1 88 ? -23.892 4.074 28.847 1.00 89.62 88 PRO A CA 1
ATOM 700 C C . PRO A 1 88 ? -24.722 4.689 27.710 1.00 89.62 88 PRO A C 1
ATOM 702 O O . PRO A 1 88 ? -24.337 5.712 27.147 1.00 89.62 88 PRO A O 1
ATOM 705 N N . ARG A 1 89 ? -25.879 4.086 27.396 1.00 88.12 89 ARG A N 1
ATOM 706 C CA . ARG A 1 89 ? -26.757 4.485 26.275 1.00 88.12 89 ARG A CA 1
ATOM 707 C C . ARG A 1 89 ? -27.053 5.988 26.257 1.00 88.12 89 ARG A C 1
ATOM 709 O O . ARG A 1 89 ? -26.938 6.615 25.213 1.00 88.12 89 ARG A O 1
ATOM 716 N N . ASN A 1 90 ? -27.359 6.564 27.416 1.00 86.50 90 ASN A N 1
ATOM 717 C CA . ASN A 1 90 ? -27.708 7.981 27.537 1.00 86.50 90 ASN A CA 1
ATOM 718 C C . ASN A 1 90 ? -26.529 8.903 27.185 1.00 86.50 90 ASN A C 1
ATOM 720 O O . ASN A 1 90 ? -26.726 9.942 26.577 1.00 86.50 90 ASN A O 1
ATOM 724 N N . ALA A 1 91 ? -25.292 8.499 27.494 1.00 85.31 91 ALA A N 1
ATOM 725 C CA . ALA A 1 91 ? -24.106 9.275 27.131 1.00 85.31 91 ALA A CA 1
ATOM 726 C C . ALA A 1 91 ? -23.807 9.231 25.625 1.00 85.31 91 ALA A C 1
ATOM 728 O O . ALA A 1 91 ? -23.165 10.137 25.110 1.00 85.31 91 ALA A O 1
ATOM 729 N N . ILE A 1 92 ? -24.242 8.176 24.926 1.00 83.12 92 ILE A N 1
ATOM 730 C CA . ILE A 1 92 ? -24.106 8.072 23.468 1.00 83.12 92 ILE A CA 1
ATOM 731 C C . ILE A 1 92 ? -25.140 8.963 22.781 1.00 83.12 92 ILE A C 1
ATOM 733 O O . ILE A 1 92 ? -24.783 9.676 21.854 1.00 83.12 92 ILE A O 1
ATOM 737 N N . LEU A 1 93 ? -26.393 8.931 23.248 1.00 84.75 93 LEU A N 1
ATOM 738 C CA . LEU A 1 93 ? -27.474 9.739 22.677 1.00 84.75 93 LEU A CA 1
ATOM 739 C C . LEU A 1 93 ? -27.187 11.237 22.829 1.00 84.75 93 LEU A C 1
ATOM 741 O O . LEU A 1 93 ? -27.217 11.949 21.838 1.00 84.75 93 LEU A O 1
ATOM 745 N N . ASN A 1 94 ? -26.780 11.680 24.020 1.00 83.50 94 ASN A N 1
ATOM 746 C CA . ASN A 1 94 ? -26.479 13.094 24.255 1.00 83.50 94 ASN A CA 1
ATOM 747 C C . ASN A 1 94 ? -25.275 13.597 23.434 1.00 83.50 94 ASN A C 1
ATOM 749 O O . ASN A 1 94 ? -25.254 14.742 23.015 1.00 83.50 94 ASN A O 1
ATOM 753 N N . ALA A 1 95 ? -24.269 12.749 23.185 1.00 78.62 95 ALA A N 1
ATOM 754 C CA . ALA A 1 95 ? -23.094 13.138 22.400 1.00 78.62 95 ALA A CA 1
ATOM 755 C C . ALA A 1 95 ? -23.384 13.277 20.896 1.00 78.62 95 ALA A C 1
ATOM 757 O O . ALA A 1 95 ? -22.583 13.876 20.186 1.00 78.62 95 ALA A O 1
ATOM 758 N N . LEU A 1 96 ? -24.487 12.698 20.412 1.00 74.50 96 LEU A N 1
ATOM 759 C CA . LEU A 1 96 ? -24.876 12.763 19.006 1.00 74.50 96 LEU A CA 1
ATOM 760 C C . LEU A 1 96 ? -25.523 14.109 18.654 1.00 74.50 96 LEU A C 1
ATOM 762 O O . LEU A 1 96 ? -25.384 14.572 17.526 1.00 74.50 96 LEU A O 1
ATOM 766 N N . ASP A 1 97 ? -26.194 14.731 19.624 1.00 74.75 97 ASP A N 1
ATOM 767 C CA . ASP A 1 97 ? -26.892 16.006 19.441 1.00 74.75 97 ASP A CA 1
ATOM 768 C C . ASP A 1 97 ? -25.932 17.213 19.486 1.00 74.75 97 ASP A C 1
ATOM 770 O O . ASP A 1 97 ? -26.214 18.254 18.894 1.00 74.75 97 ASP A O 1
ATOM 774 N N . ASP A 1 98 ? -24.777 17.062 20.145 1.00 69.62 98 ASP A N 1
ATOM 775 C CA . ASP A 1 98 ? -23.813 18.141 20.403 1.00 69.62 98 ASP A CA 1
ATOM 776 C C . ASP A 1 98 ? -22.680 18.251 19.363 1.00 69.62 98 ASP A C 1
ATOM 778 O O . ASP A 1 98 ? -21.862 19.170 19.454 1.00 69.62 98 ASP A O 1
ATOM 782 N N . GLU A 1 99 ? -22.569 17.334 18.392 1.00 75.56 99 GLU A N 1
ATOM 783 C CA . GLU A 1 99 ? -21.453 17.355 17.438 1.00 75.56 99 GLU A CA 1
ATOM 784 C C . GLU A 1 99 ? -21.764 18.287 16.250 1.00 75.56 99 GLU A C 1
ATOM 786 O O . GLU A 1 99 ? -22.569 17.942 15.378 1.00 75.56 99 GLU A O 1
ATOM 791 N N . PRO A 1 100 ? -21.143 19.484 16.168 1.00 77.75 100 PRO A N 1
ATOM 792 C CA . PRO A 1 100 ? -21.309 20.333 15.002 1.00 77.75 100 PRO A CA 1
ATOM 793 C C . PRO A 1 100 ? -20.785 19.602 13.758 1.00 77.75 100 PRO A C 1
ATOM 795 O O . PRO A 1 100 ? -19.829 18.826 13.862 1.00 77.75 100 PRO A O 1
ATOM 798 N N . PRO A 1 101 ? -21.341 19.880 12.562 1.00 82.94 101 PRO A N 1
ATOM 799 C CA . PRO A 1 101 ? -20.851 19.294 11.322 1.00 82.94 101 PRO A CA 1
ATOM 800 C C . PRO A 1 101 ? -19.336 19.458 11.232 1.00 82.94 101 PRO A C 1
ATOM 802 O O . PRO A 1 101 ? -18.836 20.581 11.355 1.00 82.94 101 PRO A O 1
ATOM 805 N N . TYR A 1 102 ? -18.616 18.349 11.042 1.00 83.88 102 TYR A N 1
ATOM 806 C CA . TYR A 1 102 ? -17.159 18.359 10.970 1.00 83.88 102 TYR A CA 1
ATOM 807 C C . TYR A 1 102 ? -16.694 19.428 9.978 1.00 83.88 102 TYR A C 1
ATOM 809 O O . TYR A 1 102 ? -16.992 19.369 8.782 1.00 83.88 102 TYR A O 1
ATOM 817 N N . ARG A 1 103 ? -15.951 20.415 10.484 1.00 82.06 103 ARG A N 1
ATOM 818 C CA . ARG A 1 103 ? -15.265 21.408 9.664 1.00 82.06 103 ARG A CA 1
ATOM 819 C C . ARG A 1 103 ? -13.771 21.150 9.775 1.00 82.06 103 ARG A C 1
ATOM 821 O O . ARG A 1 103 ? -13.241 21.241 10.886 1.00 82.06 103 ARG A O 1
ATOM 828 N N . PRO A 1 104 ? -13.078 20.832 8.668 1.00 81.50 104 PRO A N 1
ATOM 829 C CA . PRO A 1 104 ? -11.632 20.752 8.713 1.00 81.50 104 PRO A CA 1
ATOM 830 C C . PRO A 1 104 ? -11.074 22.108 9.173 1.00 81.50 104 PRO A C 1
ATOM 832 O O . PRO A 1 104 ? -11.628 23.155 8.813 1.00 81.50 104 PRO A O 1
ATOM 835 N N . PRO A 1 105 ? -10.000 22.113 9.980 1.00 79.69 105 PRO A N 1
ATOM 836 C CA . PRO A 1 105 ? -9.353 23.353 10.373 1.00 79.69 105 PRO A CA 1
ATOM 837 C C . PRO A 1 105 ? -8.911 24.126 9.120 1.00 79.69 105 PRO A C 1
ATOM 839 O O . PRO A 1 105 ? -8.565 23.507 8.107 1.00 79.69 105 PRO A O 1
ATOM 842 N N . PRO A 1 106 ? -8.918 25.471 9.162 1.00 80.50 106 PRO A N 1
ATOM 843 C CA . PRO A 1 106 ? -8.485 26.276 8.032 1.00 80.50 106 PRO A CA 1
ATOM 844 C C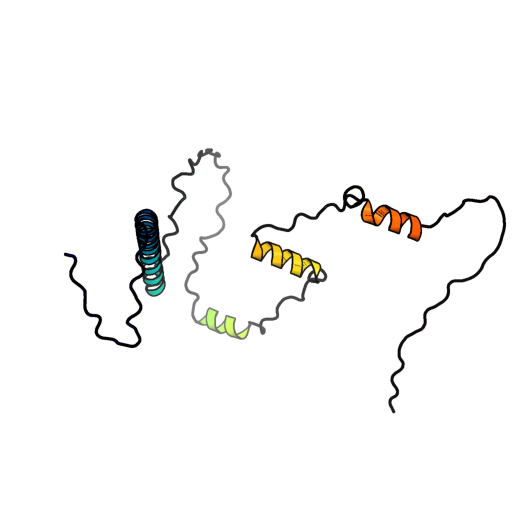 . PRO A 1 106 ? -7.057 25.898 7.640 1.00 80.50 106 PRO A C 1
ATOM 846 O O . PRO A 1 106 ? -6.181 25.714 8.488 1.00 80.50 106 PRO A O 1
ATOM 849 N N . VAL A 1 107 ? -6.847 25.772 6.332 1.00 79.06 107 VAL A N 1
ATOM 850 C CA . VAL A 1 107 ? -5.570 25.385 5.741 1.00 79.06 107 VAL A CA 1
ATOM 851 C C . VAL A 1 107 ? -4.472 26.344 6.239 1.00 79.06 107 VAL A C 1
ATOM 853 O O . VAL A 1 107 ? -4.630 27.562 6.105 1.00 79.06 107 VAL A O 1
ATOM 856 N N . PRO A 1 108 ? -3.371 25.842 6.835 1.00 79.19 108 PRO A N 1
ATOM 857 C CA . PRO A 1 108 ? -2.291 26.693 7.324 1.00 79.19 108 PRO A CA 1
ATOM 858 C C . PRO A 1 108 ? -1.745 27.591 6.211 1.00 79.19 108 PRO A C 1
ATOM 860 O O . PRO A 1 108 ? -1.611 27.152 5.072 1.00 79.19 108 PRO A O 1
ATOM 863 N N . LYS A 1 109 ? -1.335 28.825 6.535 1.00 72.69 109 LYS A N 1
ATOM 864 C CA . LYS A 1 109 ? -0.780 29.787 5.553 1.00 72.69 109 LYS A CA 1
ATOM 865 C C . LYS A 1 109 ? 0.428 29.245 4.768 1.00 72.69 109 LYS A C 1
ATOM 867 O O . LYS A 1 109 ? 0.736 29.737 3.690 1.00 72.69 109 LYS A O 1
ATOM 872 N N . HIS A 1 110 ? 1.102 28.227 5.303 1.00 68.00 110 HIS A N 1
ATOM 873 C CA . HIS A 1 110 ? 2.260 27.575 4.690 1.00 68.00 110 HIS A CA 1
ATOM 874 C C . HIS A 1 110 ? 1.906 26.355 3.831 1.00 68.00 110 HIS A C 1
ATOM 876 O O . HIS A 1 110 ? 2.788 25.811 3.172 1.00 68.00 110 HIS A O 1
ATOM 882 N N . ALA A 1 111 ? 0.635 25.953 3.762 1.00 74.94 111 ALA A N 1
ATOM 883 C CA . ALA A 1 111 ? 0.157 24.826 2.958 1.00 74.94 111 ALA A CA 1
ATOM 884 C C . ALA A 1 111 ? 0.017 25.169 1.459 1.00 74.94 111 ALA A C 1
ATOM 886 O O . ALA A 1 111 ? -0.918 24.751 0.777 1.00 74.94 111 ALA A O 1
ATOM 887 N N . GLY A 1 112 ? 0.952 25.966 0.946 1.00 81.94 112 GLY A N 1
ATOM 888 C CA . GLY A 1 112 ? 1.077 26.259 -0.473 1.00 81.94 112 GLY A CA 1
ATOM 889 C C . GLY A 1 112 ? 1.783 25.134 -1.236 1.00 81.94 112 GLY A C 1
ATOM 890 O O . GLY A 1 112 ? 1.945 24.007 -0.764 1.00 81.94 112 GLY A O 1
ATOM 891 N N . VAL A 1 113 ? 2.279 25.471 -2.428 1.00 84.62 113 VAL A N 1
ATOM 892 C CA . VAL A 1 113 ? 3.001 24.546 -3.325 1.00 84.62 113 VAL A CA 1
ATOM 893 C C . VAL A 1 113 ? 4.209 23.883 -2.639 1.00 84.62 113 VAL A C 1
ATOM 895 O O . VAL A 1 113 ? 4.526 22.725 -2.909 1.00 84.62 113 VAL A O 1
ATOM 898 N N . VAL A 1 114 ? 4.857 24.585 -1.708 1.00 84.56 114 VAL A N 1
ATOM 899 C CA . VAL A 1 114 ? 6.027 24.084 -0.970 1.00 84.56 114 VAL A CA 1
ATOM 900 C C . VAL A 1 114 ? 5.660 22.921 -0.046 1.00 84.56 114 VAL A C 1
ATOM 902 O O . VAL A 1 114 ? 6.298 21.875 -0.096 1.00 84.56 114 VAL A O 1
ATOM 905 N N . GLU A 1 115 ? 4.592 23.043 0.741 1.00 87.25 115 GLU A N 1
ATOM 906 C CA . GLU A 1 115 ? 4.169 21.958 1.634 1.00 87.25 115 GLU A CA 1
ATOM 907 C C . GLU A 1 115 ? 3.619 20.773 0.836 1.00 87.25 115 GLU A C 1
ATOM 909 O O . GLU A 1 115 ? 3.897 19.621 1.159 1.00 87.25 115 GLU A O 1
ATOM 914 N N . LYS A 1 116 ? 2.922 21.037 -0.278 1.00 89.12 116 LYS A N 1
ATOM 915 C CA . LYS A 1 116 ? 2.457 19.980 -1.186 1.00 89.12 116 LYS A CA 1
ATOM 916 C C . LYS A 1 116 ? 3.620 19.152 -1.738 1.00 89.12 116 LYS A C 1
ATOM 918 O O . LYS A 1 116 ? 3.542 17.927 -1.768 1.00 89.12 116 LYS A O 1
ATOM 923 N N . THR A 1 117 ? 4.699 19.803 -2.172 1.00 88.38 117 THR A N 1
ATOM 924 C CA . THR A 1 117 ? 5.880 19.098 -2.699 1.00 88.38 117 THR A CA 1
ATOM 925 C C . THR A 1 117 ? 6.665 18.379 -1.603 1.00 88.38 117 THR A C 1
ATOM 927 O O . THR A 1 117 ? 7.165 17.277 -1.848 1.00 88.38 117 THR A O 1
ATOM 930 N N . ARG A 1 118 ? 6.719 18.949 -0.391 1.00 91.12 118 ARG A N 1
ATOM 931 C CA . ARG A 1 118 ? 7.288 18.304 0.799 1.00 91.12 118 ARG A CA 1
ATOM 932 C C . ARG A 1 118 ? 6.541 17.027 1.168 1.00 91.12 118 ARG A C 1
ATOM 934 O O . ARG A 1 118 ? 7.165 15.975 1.284 1.00 91.12 118 ARG A O 1
ATOM 941 N N . LEU A 1 119 ? 5.217 17.105 1.288 1.00 91.75 119 LEU A N 1
ATOM 942 C CA . LEU A 1 119 ? 4.364 15.959 1.604 1.00 91.75 119 LEU A CA 1
ATOM 943 C C . LEU A 1 119 ? 4.436 14.884 0.517 1.00 91.75 119 LEU A C 1
ATOM 945 O O . LEU A 1 119 ? 4.552 13.707 0.839 1.00 91.75 119 LEU A O 1
ATOM 949 N N . ALA A 1 120 ? 4.446 15.270 -0.763 1.00 92.62 120 ALA A N 1
ATOM 950 C CA . ALA A 1 120 ? 4.605 14.317 -1.860 1.00 92.62 120 ALA A CA 1
ATOM 951 C C . ALA A 1 120 ? 5.931 13.539 -1.771 1.00 92.62 120 ALA A C 1
ATOM 953 O O . ALA A 1 120 ? 5.934 12.324 -1.957 1.00 92.62 120 ALA A O 1
ATOM 954 N N . HIS A 1 121 ? 7.041 14.209 -1.436 1.00 94.19 121 HIS A N 1
ATOM 955 C CA . HIS A 1 121 ? 8.327 13.538 -1.205 1.00 94.19 121 HIS A CA 1
ATOM 956 C C . HIS A 1 121 ? 8.272 12.580 -0.020 1.00 94.19 121 HIS A C 1
ATOM 958 O O . HIS A 1 121 ? 8.720 11.440 -0.142 1.00 94.19 121 HIS A O 1
ATOM 964 N N . LEU A 1 122 ? 7.687 13.022 1.093 1.00 94.31 122 LEU A N 1
ATOM 965 C CA . LEU A 1 122 ? 7.540 12.193 2.283 1.00 94.31 122 LEU A CA 1
ATOM 966 C C . LEU A 1 122 ? 6.708 10.936 1.990 1.00 94.31 122 LEU A C 1
ATOM 968 O O . LEU A 1 122 ? 7.059 9.854 2.443 1.00 94.31 122 LEU A O 1
ATOM 972 N N . MET A 1 123 ? 5.643 11.047 1.195 1.00 94.44 123 MET A N 1
ATOM 973 C CA . MET A 1 123 ? 4.821 9.895 0.809 1.00 94.44 123 MET A CA 1
ATOM 974 C C . MET A 1 123 ? 5.527 8.959 -0.175 1.00 94.44 123 MET A C 1
ATOM 976 O O . MET A 1 123 ? 5.369 7.746 -0.077 1.00 94.44 123 MET A O 1
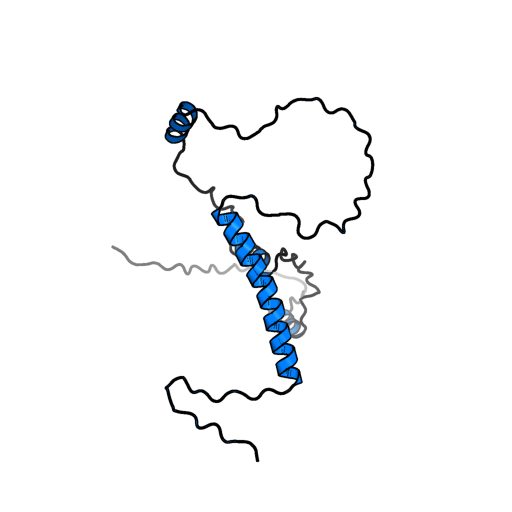ATOM 980 N N . ALA A 1 124 ? 6.288 9.506 -1.126 1.00 94.88 124 ALA A N 1
ATOM 981 C CA . ALA A 1 124 ? 6.976 8.713 -2.140 1.00 94.88 124 ALA A CA 1
ATOM 982 C C . ALA A 1 124 ? 8.198 7.965 -1.583 1.00 94.88 124 ALA A C 1
ATOM 984 O O . ALA A 1 124 ? 8.441 6.822 -1.962 1.00 94.88 124 ALA A O 1
ATOM 985 N N . TYR A 1 125 ? 8.962 8.609 -0.697 1.00 95.00 125 TYR A N 1
ATOM 986 C CA . TYR A 1 125 ? 10.270 8.117 -0.251 1.00 95.00 125 TYR A CA 1
ATOM 987 C C . TYR A 1 125 ? 10.368 7.871 1.258 1.00 95.00 125 TYR A C 1
ATOM 989 O O . TYR A 1 125 ? 11.369 7.326 1.714 1.00 95.00 125 TYR A O 1
ATOM 997 N N . GLY A 1 126 ? 9.367 8.261 2.051 1.00 93.88 126 GLY A N 1
ATOM 998 C CA . GLY A 1 126 ? 9.382 8.095 3.509 1.00 93.88 126 GLY A CA 1
ATOM 999 C C . GLY A 1 126 ? 10.346 9.028 4.252 1.00 93.88 126 GLY A C 1
ATOM 1000 O O . GLY A 1 126 ? 10.479 8.908 5.467 1.00 93.88 126 GLY A O 1
ATOM 1001 N N . GLU A 1 127 ? 11.008 9.957 3.557 1.00 88.75 127 GLU A 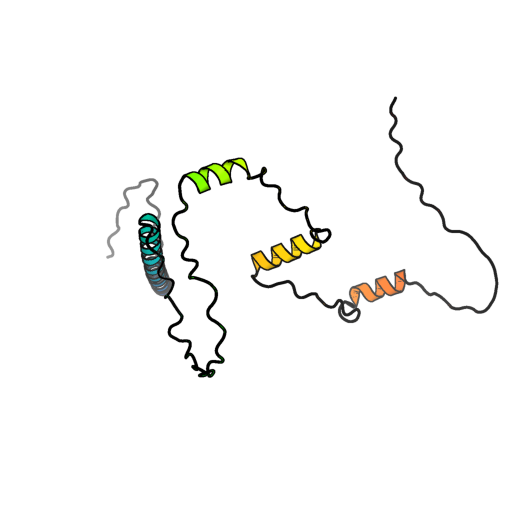N 1
ATOM 1002 C CA . GLU A 1 127 ? 11.969 10.907 4.129 1.00 88.75 127 GLU A CA 1
ATOM 1003 C C . GLU A 1 127 ? 11.553 12.347 3.798 1.00 88.75 127 GLU A C 1
ATOM 1005 O O . GLU A 1 127 ? 11.085 12.639 2.693 1.00 88.75 127 GLU A O 1
ATOM 1010 N N . GLU A 1 128 ? 11.728 13.268 4.751 1.00 88.06 128 GLU A N 1
ATOM 1011 C CA . GLU A 1 128 ? 11.524 14.689 4.475 1.00 88.06 128 GLU A CA 1
ATOM 1012 C C . GLU A 1 128 ? 12.597 15.218 3.509 1.00 88.06 128 GLU A C 1
ATOM 1014 O O . GLU A 1 128 ? 13.782 14.901 3.664 1.00 88.06 128 GLU A O 1
ATOM 1019 N N . PRO A 1 129 ? 12.228 16.064 2.527 1.00 82.06 129 PRO A N 1
ATOM 1020 C CA . PRO A 1 129 ? 13.212 16.675 1.653 1.00 82.06 129 PRO A CA 1
ATOM 1021 C C . PRO A 1 129 ? 14.141 17.549 2.493 1.00 82.06 129 PRO A C 1
ATOM 1023 O O . PRO A 1 129 ? 13.731 18.566 3.054 1.00 82.06 129 PRO A O 1
ATOM 1026 N N . LYS A 1 130 ? 15.415 17.156 2.562 1.00 78.75 130 LYS A N 1
ATOM 1027 C CA . LYS A 1 130 ? 16.469 17.971 3.168 1.00 78.75 130 LYS A CA 1
ATOM 1028 C C . LYS A 1 130 ? 16.418 19.338 2.503 1.00 78.75 130 LYS A C 1
ATOM 1030 O O . LYS A 1 130 ? 16.573 19.424 1.281 1.00 78.75 130 LYS A O 1
ATOM 1035 N N . SER A 1 131 ? 16.188 20.389 3.292 1.00 66.94 131 SER A N 1
ATOM 1036 C CA . SER A 1 131 ? 16.322 21.753 2.806 1.00 66.94 131 SER A CA 1
ATOM 1037 C C . SER A 1 131 ? 17.727 21.852 2.235 1.00 66.94 131 SER A C 1
ATOM 1039 O O . SER A 1 131 ? 18.729 21.766 2.946 1.00 66.94 131 SER A O 1
ATOM 1041 N N . ARG A 1 132 ? 17.825 21.913 0.904 1.00 60.69 132 ARG A N 1
ATOM 1042 C CA . ARG A 1 132 ? 19.088 22.259 0.279 1.00 60.69 132 ARG A CA 1
ATOM 1043 C C . ARG A 1 132 ? 19.355 23.655 0.798 1.00 60.69 132 ARG A C 1
ATOM 1045 O O . ARG A 1 132 ? 18.676 24.591 0.387 1.00 60.69 132 ARG A O 1
ATOM 1052 N N . THR A 1 133 ? 20.293 23.781 1.734 1.00 54.88 133 THR A N 1
ATOM 1053 C CA . THR A 1 133 ? 20.968 25.047 1.951 1.00 54.88 133 THR A CA 1
ATOM 1054 C C . THR A 1 133 ? 21.393 25.465 0.555 1.00 54.88 133 THR A C 1
ATOM 1056 O O . THR A 1 133 ? 22.177 24.779 -0.108 1.00 54.88 133 THR A O 1
ATOM 1059 N N . SER A 1 134 ? 20.733 26.490 0.025 1.00 56.19 134 SER A N 1
ATOM 1060 C CA . SER A 1 134 ? 21.096 27.100 -1.239 1.00 56.19 134 SER A CA 1
ATOM 1061 C C . SER A 1 134 ? 22.420 27.795 -0.977 1.00 56.19 134 SER A C 1
ATOM 1063 O O . SER A 1 134 ? 22.462 29.005 -0.792 1.00 56.19 134 SER A O 1
ATOM 1065 N N . ASP A 1 135 ? 23.490 27.017 -0.822 1.00 53.09 135 ASP A N 1
ATOM 1066 C CA . ASP A 1 135 ? 24.832 27.542 -0.714 1.00 53.09 135 ASP A CA 1
ATOM 1067 C C . ASP A 1 135 ? 25.070 28.208 -2.070 1.00 53.09 135 ASP A C 1
ATOM 1069 O O . ASP A 1 135 ? 25.112 27.508 -3.093 1.00 53.09 135 ASP A O 1
ATOM 1073 N N . PRO A 1 136 ? 25.124 29.550 -2.133 1.00 59.34 136 PRO A N 1
ATOM 1074 C CA . PRO A 1 136 ? 25.160 30.272 -3.401 1.00 59.34 136 PRO A CA 1
ATOM 1075 C C . PRO A 1 136 ? 26.405 29.910 -4.221 1.00 59.34 136 PRO A C 1
ATOM 1077 O O . PRO A 1 136 ? 26.443 30.153 -5.420 1.00 59.34 136 PRO A O 1
ATOM 1080 N N . ARG A 1 137 ? 27.395 29.263 -3.592 1.00 59.03 137 ARG A N 1
ATOM 1081 C CA . ARG A 1 137 ? 28.619 28.748 -4.213 1.00 59.03 137 ARG A CA 1
ATOM 1082 C C . ARG A 1 137 ? 28.446 27.399 -4.918 1.00 59.03 137 ARG A C 1
ATOM 1084 O O . ARG A 1 137 ? 29.307 27.019 -5.702 1.00 59.03 137 ARG A O 1
ATOM 1091 N N . ARG A 1 138 ? 27.363 26.659 -4.652 1.00 55.00 138 ARG A N 1
ATOM 1092 C CA . ARG A 1 138 ? 27.144 25.294 -5.174 1.00 55.00 138 ARG A CA 1
ATOM 1093 C C . ARG A 1 138 ? 26.241 25.234 -6.413 1.00 55.00 138 ARG A C 1
ATOM 1095 O O . ARG A 1 138 ? 26.105 24.167 -7.003 1.00 55.00 138 ARG A O 1
ATOM 1102 N N . LEU A 1 139 ? 25.642 26.362 -6.804 1.00 56.41 139 LEU A N 1
ATOM 1103 C CA . LEU A 1 139 ? 24.799 26.524 -8.003 1.00 56.41 139 LEU A CA 1
ATOM 1104 C C . LEU A 1 139 ? 25.515 27.224 -9.169 1.00 56.41 139 LEU A C 1
ATOM 1106 O O . LEU A 1 139 ? 24.900 27.520 -10.192 1.00 56.41 139 LEU A O 1
ATOM 1110 N N . GLU A 1 140 ? 26.820 27.450 -9.055 1.00 58.47 140 GLU A N 1
ATOM 1111 C CA . GLU A 1 140 ? 27.656 27.975 -10.133 1.00 58.47 140 GLU A CA 1
ATOM 1112 C C . GLU A 1 140 ? 27.988 26.840 -11.122 1.00 58.47 140 GLU A C 1
ATOM 1114 O O . GLU A 1 140 ? 29.137 26.439 -11.299 1.00 58.47 140 GLU A O 1
ATOM 1119 N N . ASN A 1 141 ? 26.975 26.281 -11.792 1.00 60.16 141 ASN A N 1
ATOM 1120 C CA . ASN A 1 141 ? 27.232 25.556 -13.032 1.00 60.16 141 ASN A CA 1
ATOM 1121 C C . ASN A 1 141 ? 27.814 26.595 -13.997 1.00 60.16 141 ASN A C 1
ATOM 1123 O O . ASN A 1 141 ? 27.072 27.447 -14.490 1.00 60.16 141 ASN A O 1
ATOM 1127 N N . GLY A 1 142 ? 29.125 26.546 -14.260 1.00 62.69 142 GLY A N 1
ATOM 1128 C CA . GLY A 1 142 ? 29.851 27.554 -15.051 1.00 62.69 142 GLY A CA 1
ATOM 1129 C C . GLY A 1 142 ? 29.210 27.906 -16.405 1.00 62.69 142 GLY A C 1
ATOM 1130 O O . GLY A 1 142 ? 29.428 28.999 -16.920 1.00 62.69 142 GLY A O 1
ATOM 1131 N N . ARG A 1 143 ? 28.329 27.037 -16.932 1.00 60.47 143 ARG A N 1
ATOM 1132 C CA . ARG A 1 143 ? 27.470 27.289 -18.106 1.00 60.47 143 ARG A CA 1
ATOM 1133 C C . ARG A 1 143 ? 26.596 28.544 -17.985 1.00 60.47 143 ARG A C 1
ATOM 1135 O O . ARG A 1 143 ? 26.381 29.204 -18.994 1.00 60.47 143 ARG A O 1
ATOM 1142 N N . PHE A 1 144 ? 26.113 28.894 -16.793 1.00 61.44 144 PHE A N 1
ATOM 1143 C CA . PHE A 1 144 ? 25.258 30.075 -16.587 1.00 61.44 144 PHE A CA 1
ATOM 1144 C C . PHE A 1 144 ? 26.002 31.273 -15.981 1.00 61.44 144 PHE A C 1
ATOM 1146 O O . PHE A 1 144 ? 25.468 32.382 -15.976 1.00 61.44 144 PHE A O 1
ATOM 1153 N N . ALA A 1 145 ? 27.250 31.088 -15.535 1.00 65.19 145 ALA A N 1
ATOM 1154 C CA . ALA A 1 145 ? 28.074 32.163 -14.981 1.00 65.19 145 ALA A CA 1
ATOM 1155 C C . ALA A 1 145 ? 28.334 33.276 -16.014 1.00 65.19 145 ALA A C 1
ATOM 1157 O O . ALA A 1 145 ? 28.233 34.463 -15.702 1.00 65.19 145 ALA A O 1
ATOM 1158 N N . PHE A 1 146 ? 28.583 32.895 -17.273 1.00 64.00 146 PHE A N 1
ATOM 1159 C CA . PHE A 1 146 ? 28.707 33.826 -18.400 1.00 64.00 146 PHE A CA 1
ATOM 1160 C C . PHE A 1 1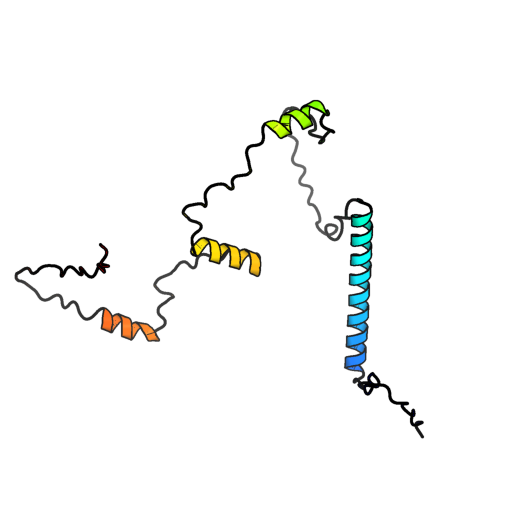46 ? 27.431 34.659 -18.609 1.00 64.00 146 PHE A C 1
ATOM 1162 O O . PHE A 1 146 ? 27.508 35.876 -18.779 1.00 64.00 146 PHE A O 1
ATOM 1169 N N . LEU A 1 147 ? 26.260 34.018 -18.546 1.00 66.88 147 LEU A N 1
ATOM 1170 C CA . LEU A 1 147 ? 24.974 34.684 -18.750 1.00 66.88 147 LEU A CA 1
ATOM 1171 C C . LEU A 1 147 ? 24.685 35.675 -17.614 1.00 66.88 147 LEU A C 1
ATOM 1173 O O . LEU A 1 147 ? 24.235 36.790 -17.863 1.00 66.88 147 LEU A O 1
ATOM 1177 N N . ARG A 1 148 ? 25.031 35.306 -16.375 1.00 63.50 148 ARG A N 1
ATOM 1178 C CA . ARG A 1 148 ? 24.892 36.168 -15.196 1.00 63.50 148 ARG A CA 1
ATOM 1179 C C . ARG A 1 148 ? 25.840 37.367 -15.237 1.00 63.50 148 ARG A C 1
ATOM 1181 O O . ARG A 1 148 ? 25.399 38.473 -14.955 1.00 63.50 148 ARG A O 1
ATOM 1188 N N . ARG A 1 149 ? 27.102 37.184 -15.651 1.00 64.50 149 ARG A N 1
ATOM 1189 C CA . ARG A 1 149 ? 28.072 38.283 -15.851 1.00 64.50 149 ARG A CA 1
ATOM 1190 C C . ARG A 1 149 ? 27.637 39.247 -16.960 1.00 64.50 149 ARG A C 1
ATOM 1192 O O . ARG A 1 149 ? 27.920 40.437 -16.868 1.00 64.50 149 ARG A O 1
ATOM 1199 N N . ARG A 1 150 ? 26.945 38.743 -17.986 1.00 65.44 150 ARG A N 1
ATOM 1200 C CA . ARG A 1 150 ? 26.394 39.553 -19.080 1.00 65.44 150 ARG A CA 1
ATOM 1201 C C . ARG A 1 150 ? 25.121 40.305 -18.676 1.00 65.44 150 ARG A C 1
ATOM 1203 O O . ARG A 1 150 ? 24.973 41.457 -19.058 1.00 65.44 150 ARG A O 1
ATOM 1210 N N . LEU A 1 151 ? 24.241 39.682 -17.887 1.00 63.16 151 LEU A N 1
ATOM 1211 C CA . LEU A 1 151 ? 23.038 40.320 -17.331 1.00 63.16 151 LEU A CA 1
ATOM 1212 C C . LEU A 1 151 ? 23.369 41.341 -16.232 1.00 63.16 151 LEU A C 1
ATOM 1214 O O . LEU A 1 151 ? 22.738 42.384 -16.155 1.00 63.16 151 LEU A O 1
ATOM 1218 N N . GLN A 1 152 ? 24.388 41.079 -15.409 1.00 62.03 152 GLN A N 1
ATOM 1219 C CA . GLN A 1 152 ? 24.897 42.007 -14.388 1.00 62.03 152 GLN A CA 1
ATOM 1220 C C . GLN A 1 152 ? 25.939 42.983 -14.953 1.00 62.03 152 GLN A C 1
ATOM 1222 O O . GLN A 1 152 ? 26.878 43.351 -14.246 1.00 62.03 152 GLN A O 1
ATOM 1227 N N . GLY A 1 153 ? 25.801 43.352 -16.231 1.00 49.19 153 GLY A N 1
ATOM 1228 C CA . GLY A 1 153 ? 26.723 44.214 -16.962 1.00 49.19 153 GLY A CA 1
ATOM 1229 C C . GLY A 1 153 ? 27.299 45.344 -16.105 1.00 49.19 153 GLY A C 1
ATOM 1230 O O . GLY A 1 153 ? 26.574 46.092 -15.458 1.00 49.19 153 GLY A O 1
ATOM 1231 N N . SER A 1 154 ? 28.631 45.400 -16.075 1.00 52.75 154 SER A N 1
ATOM 1232 C CA . SER A 1 154 ? 29.473 46.562 -15.774 1.00 52.75 154 SER A CA 1
ATOM 1233 C C . SER A 1 154 ? 28.776 47.777 -15.144 1.00 52.75 154 SER A C 1
ATOM 1235 O O . SER A 1 154 ? 28.527 48.773 -15.822 1.00 52.75 154 SER A O 1
ATOM 1237 N N . ARG A 1 155 ? 28.605 47.777 -13.818 1.00 47.03 155 ARG A N 1
ATOM 1238 C CA . ARG A 1 155 ? 28.650 49.041 -13.071 1.00 47.03 155 ARG A CA 1
ATOM 1239 C C . ARG A 1 155 ? 30.107 49.502 -13.049 1.00 47.03 155 ARG A C 1
ATOM 1241 O O . ARG A 1 155 ? 30.863 49.157 -12.144 1.00 47.03 155 ARG A O 1
ATOM 1248 N N . LYS A 1 156 ? 30.529 50.216 -14.098 1.00 48.03 156 LYS A N 1
ATOM 1249 C CA . LYS A 1 156 ? 31.727 51.061 -14.029 1.00 48.03 156 LYS A CA 1
ATOM 1250 C C . LYS A 1 156 ? 31.431 52.130 -12.977 1.00 48.03 156 LYS A C 1
ATOM 1252 O O . LYS A 1 156 ? 30.612 53.007 -13.216 1.00 48.03 156 LYS A O 1
ATOM 1257 N N . LEU A 1 157 ? 32.078 52.037 -11.819 1.00 46.00 157 LEU A N 1
ATOM 1258 C CA . LEU A 1 157 ? 32.206 53.171 -10.911 1.00 46.00 157 LEU A CA 1
ATOM 1259 C C . LEU A 1 157 ? 33.162 54.165 -11.584 1.00 46.00 157 LEU A C 1
ATOM 1261 O O . LEU A 1 157 ? 34.378 54.002 -11.525 1.00 46.00 157 LEU A O 1
ATOM 1265 N N . GLY A 1 158 ? 32.595 55.120 -12.319 1.00 38.66 158 GLY A N 1
ATOM 1266 C CA . GLY A 1 158 ? 33.279 56.337 -12.747 1.00 38.66 158 GLY A CA 1
ATOM 1267 C C . GLY A 1 158 ? 33.074 57.439 -11.701 1.00 38.66 158 GLY A C 1
ATOM 1268 O O . GLY A 1 158 ? 32.053 57.425 -11.011 1.00 38.66 158 GLY A O 1
ATOM 1269 N N . PRO A 1 159 ? 34.036 58.360 -11.532 1.00 48.91 159 PRO A N 1
ATOM 1270 C CA . PRO A 1 159 ? 33.952 59.402 -10.524 1.00 48.91 159 PRO A CA 1
ATOM 1271 C C . PRO A 1 159 ? 33.072 60.565 -11.009 1.00 48.91 159 PRO A C 1
ATOM 1273 O O . PRO A 1 159 ? 33.212 61.005 -12.143 1.00 48.91 159 PRO A O 1
ATOM 1276 N N . HIS A 1 160 ? 32.262 61.095 -10.088 1.00 32.16 160 HIS A N 1
ATOM 1277 C CA . HIS A 1 160 ? 31.685 62.447 -10.080 1.00 32.16 160 HIS A CA 1
ATOM 1278 C C . HIS A 1 160 ? 30.587 62.804 -11.116 1.00 32.16 160 HIS A C 1
ATOM 1280 O O . HIS A 1 160 ? 30.864 62.946 -12.300 1.00 32.16 160 HIS A O 1
ATOM 1286 N N . GLY A 1 161 ? 29.387 63.140 -10.610 1.00 36.25 161 GLY A N 1
ATOM 1287 C CA . GLY A 1 161 ? 28.522 64.185 -11.189 1.00 36.25 161 GLY A CA 1
ATOM 1288 C C . GLY A 1 161 ? 27.145 63.778 -11.742 1.00 36.25 161 GLY A C 1
ATOM 1289 O O . GLY A 1 161 ? 27.073 63.241 -12.837 1.00 36.25 161 GLY A O 1
ATOM 1290 N N . THR A 1 162 ? 26.103 64.164 -10.987 1.00 44.22 162 THR A N 1
ATOM 1291 C CA . THR A 1 162 ? 24.791 64.748 -11.391 1.00 44.22 162 THR A CA 1
ATOM 1292 C C . THR A 1 162 ? 23.699 63.950 -12.134 1.00 44.22 162 THR A C 1
ATOM 1294 O O . THR A 1 162 ? 23.927 63.439 -13.222 1.00 44.22 162 THR A O 1
ATOM 1297 N N . GLU A 1 163 ? 22.495 64.049 -11.530 1.00 43.81 163 GLU A N 1
ATOM 1298 C CA . GLU A 1 163 ? 21.115 64.103 -12.087 1.00 43.81 163 GLU A CA 1
ATOM 1299 C C . GLU A 1 163 ? 20.478 62.762 -12.524 1.00 43.81 163 GLU A C 1
ATOM 1301 O O . GLU A 1 163 ? 21.023 62.036 -13.347 1.00 43.81 163 GLU A O 1
ATOM 1306 N N . GLU A 1 164 ? 19.524 62.223 -11.741 1.00 50.72 164 GLU A N 1
ATOM 1307 C CA . GLU A 1 164 ? 18.050 62.444 -11.784 1.00 50.72 164 GLU A CA 1
ATOM 1308 C C . GLU A 1 164 ? 17.443 61.930 -13.104 1.00 50.72 164 GLU A C 1
ATOM 1310 O O . GLU A 1 164 ? 17.744 62.478 -14.153 1.00 50.72 164 GLU A O 1
ATOM 1315 N N . ASP A 1 165 ? 16.657 60.843 -13.036 1.00 44.00 165 ASP A N 1
ATOM 1316 C CA . ASP A 1 165 ? 15.403 60.654 -13.790 1.00 44.00 165 ASP A CA 1
ATOM 1317 C C . ASP A 1 165 ? 14.707 59.324 -13.403 1.00 44.00 165 ASP A C 1
ATOM 1319 O O . ASP A 1 165 ? 15.323 58.268 -13.226 1.00 44.00 165 ASP A O 1
ATOM 1323 N N . ASP A 1 166 ? 13.394 59.446 -13.236 1.00 46.66 166 ASP A N 1
ATOM 1324 C CA . ASP A 1 166 ? 12.424 58.627 -12.503 1.00 46.66 166 ASP A CA 1
ATOM 1325 C C . ASP A 1 166 ? 12.104 57.196 -13.014 1.00 46.66 166 ASP A C 1
ATOM 1327 O O . ASP A 1 166 ? 12.348 56.843 -14.172 1.00 46.66 166 ASP A O 1
ATOM 1331 N N . PRO A 1 167 ? 11.483 56.346 -12.159 1.00 49.47 167 PRO A N 1
ATOM 1332 C CA . PRO A 1 167 ? 11.057 54.990 -12.507 1.00 49.47 167 PRO A CA 1
ATOM 1333 C C . PRO A 1 167 ? 9.781 54.959 -13.369 1.00 49.47 167 PRO A C 1
ATOM 1335 O O . PRO A 1 167 ? 8.706 55.385 -12.949 1.00 49.47 167 PRO A O 1
ATOM 1338 N N . CYS A 1 168 ? 9.891 54.354 -14.555 1.00 35.75 168 CYS A N 1
ATOM 1339 C CA . CYS A 1 168 ? 8.763 54.025 -15.427 1.00 35.75 168 CYS A CA 1
ATOM 1340 C C . CYS A 1 168 ? 7.768 53.096 -14.702 1.00 35.75 168 CYS A C 1
ATOM 1342 O O . CYS A 1 168 ? 8.126 52.002 -14.256 1.00 35.75 168 CYS A O 1
ATOM 1344 N N . THR A 1 169 ? 6.530 53.563 -14.565 1.00 51.69 169 THR A N 1
ATOM 1345 C CA . THR A 1 169 ? 5.378 52.859 -13.996 1.00 51.69 169 THR A CA 1
ATOM 1346 C C . THR A 1 169 ? 4.710 52.018 -15.085 1.00 51.69 169 THR A C 1
ATOM 1348 O O . THR A 1 169 ? 4.287 52.547 -16.105 1.00 51.69 169 THR A O 1
ATOM 1351 N N . ASP A 1 170 ? 4.630 50.702 -14.872 1.00 48.78 170 ASP A N 1
ATOM 1352 C CA . ASP A 1 170 ? 3.994 49.743 -15.788 1.00 48.78 170 ASP A CA 1
ATOM 1353 C C . ASP A 1 170 ? 2.521 49.558 -15.369 1.00 48.78 170 ASP A C 1
ATOM 1355 O O . ASP A 1 170 ? 2.167 48.666 -14.593 1.00 48.78 170 ASP A O 1
ATOM 1359 N N . GLU A 1 171 ? 1.664 50.474 -15.819 1.00 51.81 171 GLU A N 1
ATOM 1360 C CA . GLU A 1 171 ? 0.204 50.398 -15.691 1.00 51.81 171 GLU A CA 1
ATOM 1361 C C . GLU A 1 171 ? -0.387 49.673 -16.908 1.00 51.81 171 GLU A C 1
ATOM 1363 O O . GLU A 1 171 ? -0.939 50.296 -17.808 1.00 51.81 171 GLU A O 1
ATOM 1368 N N . ASP A 1 172 ? -0.300 48.341 -16.924 1.00 56.78 172 ASP A N 1
ATOM 1369 C CA . ASP A 1 172 ? -1.052 47.491 -17.857 1.00 56.78 172 ASP A CA 1
ATOM 1370 C C . ASP A 1 172 ? -1.989 46.563 -17.069 1.00 56.78 172 ASP A C 1
ATOM 1372 O O . ASP A 1 172 ? -1.766 45.359 -16.893 1.00 56.78 172 ASP A O 1
ATOM 1376 N N . ARG A 1 173 ? -3.081 47.146 -16.554 1.00 54.97 173 ARG A N 1
ATOM 1377 C CA . ARG A 1 173 ? -4.200 46.411 -15.951 1.00 54.97 173 ARG A CA 1
ATOM 1378 C C . ARG A 1 173 ? -5.445 46.535 -16.827 1.00 54.97 173 ARG A C 1
ATOM 1380 O O . ARG A 1 173 ? -6.148 47.538 -16.805 1.00 54.97 173 ARG A O 1
ATOM 1387 N N . PHE A 1 174 ? -5.698 45.459 -17.572 1.00 45.34 174 PHE A N 1
ATOM 1388 C CA . PHE A 1 174 ? -6.908 45.144 -18.343 1.00 45.34 174 PHE A CA 1
ATOM 1389 C C . PHE A 1 174 ? -8.191 45.794 -17.792 1.00 45.34 174 PHE A C 1
ATOM 1391 O O . PHE A 1 174 ? -8.598 45.513 -16.663 1.00 45.34 174 PHE A O 1
ATOM 1398 N N . THR A 1 175 ? -8.861 46.606 -18.612 1.00 57.53 175 THR A N 1
ATOM 1399 C CA . THR A 1 175 ? -10.232 47.075 -18.361 1.00 57.53 175 THR A CA 1
ATOM 1400 C C . THR A 1 175 ? -11.191 46.269 -19.241 1.00 57.53 175 THR A C 1
ATOM 1402 O O . THR A 1 175 ? -11.121 46.353 -20.465 1.00 57.53 175 THR A O 1
ATOM 1405 N N . GLU A 1 176 ? -12.065 45.460 -18.637 1.00 55.34 176 GLU A N 1
ATOM 1406 C CA . GLU A 1 176 ? -13.201 44.855 -19.346 1.00 55.34 176 GLU A CA 1
ATOM 1407 C C . GLU A 1 176 ? -14.342 45.879 -19.501 1.00 55.34 176 GLU A C 1
ATOM 1409 O O . GLU A 1 176 ? -14.575 46.665 -18.578 1.00 55.34 176 GLU A O 1
ATOM 1414 N N . PRO A 1 177 ? -15.079 45.884 -20.628 1.00 55.66 177 PRO A N 1
ATOM 1415 C CA . PRO A 1 177 ? -16.235 46.750 -20.808 1.00 55.66 177 PRO A CA 1
ATOM 1416 C C . PRO A 1 177 ? -17.522 46.049 -20.349 1.00 55.66 177 PRO A C 1
ATOM 1418 O O . PRO A 1 177 ? -17.838 44.949 -20.799 1.00 55.66 177 PRO A O 1
ATOM 1421 N N . GLY A 1 178 ? -18.310 46.712 -19.502 1.00 47.44 178 GLY A N 1
ATOM 1422 C CA . GLY A 1 178 ? -19.641 46.231 -19.139 1.00 47.44 178 GLY A CA 1
ATOM 1423 C C . GLY A 1 178 ? -20.452 47.248 -18.345 1.00 47.44 178 GLY A C 1
ATOM 1424 O O . GLY A 1 178 ? -20.299 47.315 -17.132 1.00 47.44 178 GLY A O 1
ATOM 1425 N N . THR A 1 179 ? -21.258 48.045 -19.056 1.00 41.91 179 THR A N 1
ATOM 1426 C CA . THR A 1 179 ? -22.743 48.134 -19.039 1.00 41.91 179 THR A CA 1
ATOM 1427 C C . THR A 1 179 ? -23.181 49.488 -19.568 1.00 41.91 179 THR A C 1
ATOM 1429 O O . THR A 1 179 ? -22.704 50.500 -19.009 1.00 41.91 179 THR A O 1
#

Secondary structure (DSSP, 8-state):
----------TT-PPPP---HHHHHHHHHHHHHHHHHHHHHHHHHHHHHHTPPP---SS-TT--------PPP-----S-----PPPPHHHHHHHHHS-PPP-PPPPPTTTTHHHHHHHHHHHHHSS--------TTS---HHHHHHHHHHT-------------PPPP----------

InterPro domains:
  IPR007914 Uncharacterised protein family UPF0193 [PF05250] (7-133)
  IPR007914 Uncharacterised protein family UPF0193 [PTHR28348] (5-140)